Protein AF-A0A183DC88-F1 (afdb_monomer_lite)

Radius of gyration: 13.72 Å; chains: 1; bounding box: 49×23×29 Å

pLDDT: mean 84.93, std 16.58, range [39.66, 96.44]

Sequence (83 aa):
MHQSGPRSAPGFNCRGLTGQRAEIFKFLHFNGDPVVGASVDAIRAGIPRNVFNAYTFADDIENLASEGLIYATSDDEHFAINE

Secondary structure (DSSP, 8-state):
---------S----TT--HHHHHHHHHHHHH-BTTTBEEHHHHHHHS-TTT--TTTHHHHHHHHHHTTSEEE-SSTTEEEE--

Organism: NCBI:txid637853

Structure (mmCIF, N/CA/C/O backbone):
data_AF-A0A183DC88-F1
#
_entry.id   AF-A0A183DC88-F1
#
loop_
_atom_site.group_PDB
_atom_site.id
_atom_site.type_symbol
_atom_site.label_atom_id
_atom_site.label_alt_id
_atom_site.label_comp_id
_atom_site.label_asym_id
_atom_site.label_entity_id
_atom_site.label_seq_id
_atom_site.pdbx_PDB_ins_code
_atom_site.Cartn_x
_atom_site.Cartn_y
_atom_site.Cartn_z
_atom_site.occupancy
_atom_site.B_iso_or_equiv
_atom_site.auth_seq_id
_atom_site.auth_comp_id
_atom_site.auth_asym_id
_atom_site.auth_atom_id
_atom_site.pdbx_PDB_model_num
ATOM 1 N N . MET A 1 1 ? -36.650 -2.851 -18.631 1.00 40.78 1 MET A N 1
ATOM 2 C CA . MET A 1 1 ? -36.147 -1.999 -17.534 1.00 40.78 1 MET A CA 1
ATOM 3 C C . MET A 1 1 ? -35.036 -2.779 -16.843 1.00 40.78 1 MET A C 1
ATOM 5 O O . MET A 1 1 ? -35.351 -3.703 -16.112 1.00 40.78 1 MET A O 1
ATOM 9 N N . HIS A 1 2 ? -33.765 -2.522 -17.166 1.00 39.66 2 HIS A N 1
ATOM 10 C CA . HIS A 1 2 ? -32.634 -3.205 -16.521 1.00 39.66 2 HIS A CA 1
ATOM 11 C C . HIS A 1 2 ? -32.034 -2.276 -15.466 1.00 39.66 2 HIS A C 1
ATOM 13 O O . HIS A 1 2 ? -31.730 -1.122 -15.753 1.00 39.66 2 HIS A O 1
ATOM 19 N N . GLN A 1 3 ? -31.968 -2.780 -14.237 1.00 43.91 3 GLN A N 1
ATOM 20 C CA . GLN A 1 3 ? -31.537 -2.069 -13.040 1.00 43.91 3 GLN A CA 1
ATOM 21 C C . GLN A 1 3 ? -30.019 -1.851 -13.061 1.00 43.91 3 GLN A C 1
ATOM 23 O O . GLN A 1 3 ? -29.246 -2.804 -13.133 1.00 43.91 3 GLN A O 1
ATOM 28 N N . SER A 1 4 ? -29.603 -0.591 -12.965 1.00 47.00 4 SER A N 1
ATOM 29 C CA . SER A 1 4 ? -28.213 -0.171 -12.785 1.00 47.00 4 SER A CA 1
ATOM 30 C C . SER A 1 4 ? -27.914 -0.067 -11.287 1.00 47.00 4 SER A C 1
ATOM 32 O O . SER A 1 4 ? -28.052 1.000 -10.695 1.00 47.00 4 SER A O 1
ATOM 34 N N . GLY A 1 5 ? -27.552 -1.182 -10.651 1.00 48.22 5 GLY A N 1
ATOM 35 C CA . GLY A 1 5 ? -26.880 -1.151 -9.348 1.00 48.22 5 GLY A CA 1
ATOM 36 C C . GLY A 1 5 ? -25.388 -0.844 -9.535 1.00 48.22 5 GLY A C 1
ATOM 37 O O . GLY A 1 5 ? -24.827 -1.246 -10.561 1.00 48.22 5 GLY A O 1
ATOM 38 N N . PRO A 1 6 ? -24.720 -0.145 -8.596 1.00 47.66 6 PRO A N 1
ATOM 39 C CA . PRO A 1 6 ? -23.277 0.022 -8.668 1.00 47.66 6 PRO A CA 1
ATOM 40 C C . PRO A 1 6 ? -22.659 -1.375 -8.621 1.00 47.66 6 PRO A C 1
ATOM 42 O O . PRO A 1 6 ? -22.989 -2.179 -7.749 1.00 47.66 6 PRO A O 1
ATOM 45 N N . ARG A 1 7 ? -21.813 -1.694 -9.603 1.00 48.16 7 ARG A N 1
ATOM 46 C CA . ARG A 1 7 ? -21.047 -2.940 -9.618 1.00 48.16 7 ARG A CA 1
ATOM 47 C C . ARG A 1 7 ? -20.084 -2.911 -8.431 1.00 48.16 7 ARG A C 1
ATOM 49 O O . ARG A 1 7 ? -18.949 -2.472 -8.571 1.00 48.16 7 ARG A O 1
ATOM 56 N N . SER A 1 8 ? -20.536 -3.365 -7.267 1.00 51.56 8 SER A N 1
ATOM 57 C CA . SER A 1 8 ? -19.638 -3.880 -6.241 1.00 51.56 8 SER A CA 1
ATOM 58 C C . SER A 1 8 ? -18.888 -5.032 -6.897 1.00 51.56 8 SER A C 1
ATOM 60 O O . SER A 1 8 ? -19.487 -6.062 -7.212 1.00 51.56 8 SER A O 1
ATOM 62 N N . ALA A 1 9 ? -17.616 -4.803 -7.219 1.00 51.47 9 ALA A N 1
ATOM 63 C CA . ALA A 1 9 ? -16.749 -5.820 -7.789 1.00 51.47 9 ALA A CA 1
ATOM 64 C C . ALA A 1 9 ? -16.803 -7.080 -6.900 1.00 51.47 9 ALA A C 1
ATOM 66 O O . ALA A 1 9 ? -16.814 -6.952 -5.670 1.00 51.47 9 ALA A O 1
ATOM 67 N N . PRO A 1 10 ? -16.897 -8.284 -7.487 1.00 44.25 10 PRO A N 1
ATOM 68 C CA . PRO A 1 10 ? -17.025 -9.505 -6.713 1.00 44.25 10 PRO A CA 1
ATOM 69 C C . PRO A 1 10 ? -15.749 -9.721 -5.890 1.00 44.25 10 PRO A C 1
ATOM 71 O O . PRO A 1 10 ? -14.674 -9.891 -6.447 1.00 44.25 10 PRO A O 1
ATOM 74 N N . GLY A 1 11 ? -15.900 -9.680 -4.563 1.00 49.19 11 GLY A N 1
ATOM 75 C CA . GLY A 1 11 ? -14.985 -10.247 -3.571 1.00 49.19 11 GLY A CA 1
ATOM 76 C C . GLY A 1 11 ? -13.509 -9.901 -3.738 1.00 49.19 11 GLY A C 1
ATOM 77 O O . GLY A 1 11 ? -12.698 -10.804 -3.923 1.00 49.19 11 GLY A O 1
ATOM 78 N N . PHE A 1 12 ? -13.137 -8.624 -3.613 1.00 55.97 12 PHE A N 1
ATOM 79 C CA . PHE A 1 12 ? -11.739 -8.311 -3.332 1.00 55.97 12 PHE A CA 1
ATOM 80 C C . PHE A 1 12 ? -11.398 -8.854 -1.935 1.00 55.97 12 PHE A C 1
ATOM 82 O O . PHE A 1 12 ? -11.773 -8.277 -0.914 1.00 55.97 12 PHE A O 1
ATOM 89 N N . ASN A 1 13 ? -10.756 -10.022 -1.892 1.00 64.31 13 ASN A N 1
ATOM 90 C CA . ASN A 1 13 ? -10.272 -10.616 -0.657 1.00 64.31 13 ASN A CA 1
ATOM 91 C C . ASN A 1 13 ? -9.040 -9.831 -0.212 1.00 64.31 13 ASN A C 1
ATOM 93 O O . ASN A 1 13 ? -7.919 -10.185 -0.572 1.00 64.31 13 ASN A O 1
ATOM 97 N N . CYS A 1 14 ? -9.228 -8.808 0.625 1.00 70.31 14 CYS A N 1
ATOM 98 C CA . CYS A 1 14 ? -8.133 -8.073 1.268 1.00 70.31 14 CYS A CA 1
ATOM 99 C C . CYS A 1 14 ? -7.310 -8.947 2.240 1.00 70.31 14 CYS A C 1
ATOM 101 O O . CYS A 1 14 ? -6.768 -8.415 3.193 1.00 70.31 14 CYS A O 1
ATOM 103 N N . ARG A 1 15 ? -7.284 -10.282 2.104 1.00 77.38 15 ARG A N 1
ATOM 104 C CA . ARG A 1 15 ? -6.614 -11.236 3.010 1.00 77.38 15 ARG A CA 1
ATOM 105 C C . ARG A 1 15 ? -6.945 -11.025 4.505 1.00 77.38 15 ARG A C 1
ATOM 107 O O . ARG A 1 15 ? -6.124 -11.290 5.370 1.00 77.38 15 ARG A O 1
ATOM 114 N N . GLY A 1 16 ? -8.160 -10.558 4.814 1.00 83.56 16 GLY A N 1
ATOM 115 C CA . GLY A 1 16 ? -8.594 -10.250 6.186 1.00 83.56 16 GLY A CA 1
ATOM 116 C C . GLY A 1 16 ? -8.169 -8.871 6.712 1.00 83.56 16 GLY A C 1
ATOM 117 O O . GLY A 1 16 ? -8.491 -8.539 7.850 1.00 83.56 16 GLY A O 1
ATOM 118 N N . LEU A 1 17 ? -7.497 -8.051 5.897 1.00 89.75 17 LEU A N 1
ATOM 119 C CA . LEU A 1 17 ? -7.157 -6.670 6.229 1.00 89.75 17 LEU A CA 1
ATOM 120 C C . LEU A 1 17 ? -8.418 -5.812 6.385 1.00 89.75 17 LEU A C 1
ATOM 122 O O . LEU A 1 17 ? -9.406 -5.971 5.663 1.00 89.75 17 LEU A O 1
ATOM 126 N N . THR A 1 18 ? -8.338 -4.828 7.277 1.00 90.81 18 THR A N 1
ATOM 127 C CA . THR A 1 18 ? -9.389 -3.829 7.515 1.00 90.81 18 THR A CA 1
ATOM 128 C C . THR A 1 18 ? -8.804 -2.419 7.577 1.00 90.81 18 THR A C 1
ATOM 130 O O . THR A 1 18 ? -7.605 -2.253 7.794 1.00 90.81 18 THR A O 1
ATOM 133 N N . GLY A 1 19 ? -9.647 -1.395 7.430 1.00 93.06 19 GLY A N 1
ATOM 134 C CA . GLY A 1 19 ? -9.233 0.002 7.592 1.00 93.06 19 GLY A CA 1
ATOM 135 C C . GLY A 1 19 ? -8.234 0.463 6.527 1.00 93.06 19 GLY A C 1
ATOM 136 O O . GLY A 1 19 ? -8.358 0.110 5.355 1.00 93.06 19 GLY A O 1
ATOM 137 N N . GLN A 1 20 ? -7.249 1.264 6.936 1.00 95.19 20 GLN A N 1
ATOM 138 C CA . GLN A 1 20 ? -6.273 1.885 6.036 1.00 95.19 20 GLN A CA 1
ATOM 139 C C . GLN A 1 20 ? -5.429 0.854 5.278 1.00 95.19 20 GLN A C 1
ATOM 141 O O . GLN A 1 20 ? -5.307 0.957 4.059 1.00 95.19 20 GLN A O 1
ATOM 146 N N . ARG A 1 21 ? -4.962 -0.201 5.955 1.00 95.00 21 ARG A N 1
ATOM 147 C CA . ARG A 1 21 ? -4.228 -1.321 5.341 1.00 95.00 21 ARG A CA 1
ATOM 148 C C . ARG A 1 21 ? -5.004 -2.002 4.211 1.00 95.00 21 ARG A C 1
ATOM 150 O O . ARG A 1 21 ? -4.429 -2.329 3.176 1.00 95.00 21 ARG A O 1
ATOM 157 N N . ALA A 1 22 ? -6.315 -2.186 4.387 1.00 94.62 22 ALA A N 1
ATOM 158 C CA . ALA A 1 22 ? -7.166 -2.771 3.353 1.00 94.62 22 ALA A CA 1
ATOM 159 C C . ALA A 1 22 ? -7.280 -1.862 2.125 1.00 94.62 22 ALA A C 1
ATOM 161 O O . ALA A 1 22 ? -7.207 -2.353 1.002 1.00 94.62 22 ALA A O 1
ATOM 162 N N . GLU A 1 23 ? -7.433 -0.551 2.325 1.00 95.00 23 GLU A N 1
ATOM 163 C CA . GLU A 1 23 ? -7.509 0.402 1.213 1.00 95.00 23 GLU A CA 1
ATOM 164 C C . GLU A 1 23 ? -6.155 0.574 0.504 1.00 95.00 23 GLU A C 1
ATOM 166 O O . GLU A 1 23 ? -6.150 0.683 -0.718 1.00 95.00 23 GLU A O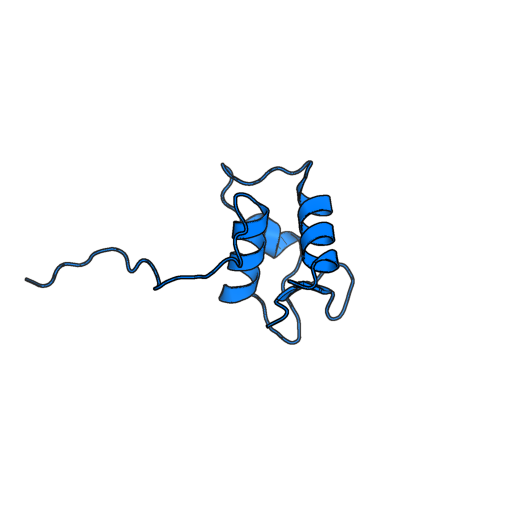 1
ATOM 171 N N . ILE A 1 24 ? -5.021 0.495 1.216 1.00 94.81 24 ILE A N 1
ATOM 172 C CA . ILE A 1 24 ? -3.679 0.433 0.602 1.00 94.81 24 ILE A CA 1
ATOM 173 C C . ILE A 1 24 ? -3.577 -0.789 -0.317 1.00 94.81 24 ILE A C 1
ATOM 175 O O . ILE A 1 24 ? -3.304 -0.653 -1.509 1.00 94.81 24 ILE A O 1
ATOM 179 N N . PHE A 1 25 ? -3.845 -1.982 0.221 1.00 93.69 25 PHE A N 1
ATOM 180 C CA . PHE A 1 25 ? -3.734 -3.236 -0.527 1.00 93.69 25 PHE A CA 1
ATOM 181 C C . PHE A 1 25 ? -4.679 -3.266 -1.738 1.00 93.69 25 PHE A C 1
ATOM 183 O O . PHE A 1 25 ? -4.301 -3.663 -2.838 1.00 93.69 25 PHE A O 1
ATOM 190 N N . LYS A 1 26 ? -5.904 -2.769 -1.558 1.00 93.44 26 LYS A N 1
ATOM 191 C CA . LYS A 1 26 ? -6.899 -2.607 -2.620 1.00 93.44 26 LYS A CA 1
ATOM 192 C C . LYS A 1 26 ? -6.450 -1.632 -3.697 1.00 93.44 26 LYS A C 1
ATOM 194 O O . LYS A 1 26 ? -6.600 -1.929 -4.879 1.00 93.44 26 LYS A O 1
ATOM 199 N N . PHE A 1 27 ? -5.910 -0.479 -3.312 1.00 94.44 27 PHE A N 1
ATOM 200 C CA . PHE A 1 27 ? -5.411 0.494 -4.272 1.00 94.44 27 PHE A CA 1
ATOM 201 C C . PHE A 1 27 ? -4.306 -0.115 -5.135 1.00 94.44 27 PHE A C 1
ATOM 203 O O . PHE A 1 27 ? -4.386 -0.026 -6.359 1.00 94.44 27 PHE A O 1
ATOM 210 N N . LEU A 1 28 ? -3.340 -0.786 -4.503 1.00 93.38 28 LEU A N 1
ATOM 211 C CA . LEU A 1 28 ? -2.236 -1.454 -5.186 1.00 93.38 28 LEU A CA 1
ATOM 212 C C . LEU A 1 28 ? -2.709 -2.582 -6.104 1.00 93.38 28 LEU A C 1
ATOM 214 O O . LEU A 1 28 ? -2.200 -2.706 -7.208 1.00 93.38 28 LEU A O 1
ATOM 218 N N . HIS A 1 29 ? -3.715 -3.361 -5.711 1.00 91.44 29 HIS A N 1
ATOM 219 C CA . HIS A 1 29 ? -4.239 -4.415 -6.577 1.00 91.44 29 HIS A CA 1
ATOM 220 C C . HIS A 1 29 ? -4.957 -3.884 -7.822 1.00 91.44 29 HIS A C 1
ATOM 222 O O . HIS A 1 29 ? -4.839 -4.461 -8.897 1.00 91.44 29 HIS A O 1
ATOM 228 N N . PHE A 1 30 ? -5.724 -2.798 -7.694 1.00 89.25 30 PHE A N 1
ATOM 229 C CA . PHE A 1 30 ? -6.499 -2.268 -8.820 1.00 89.25 30 PHE A CA 1
ATOM 230 C C . PHE A 1 30 ? -5.727 -1.280 -9.699 1.00 89.25 30 PHE A C 1
ATOM 232 O O . PHE A 1 30 ? -6.101 -1.098 -10.856 1.00 89.25 30 PHE A O 1
ATOM 239 N N . ASN A 1 31 ? -4.705 -0.614 -9.157 1.00 88.25 31 ASN A N 1
ATOM 240 C CA . ASN A 1 31 ? -4.012 0.492 -9.827 1.00 88.25 31 ASN A CA 1
ATOM 241 C C . ASN A 1 31 ? -2.487 0.332 -9.859 1.00 88.25 31 ASN A C 1
ATOM 243 O O . ASN A 1 31 ? -1.830 1.092 -10.566 1.00 88.25 31 ASN A O 1
ATOM 247 N N . GLY A 1 32 ? -1.920 -0.589 -9.077 1.00 83.25 32 GLY A N 1
ATOM 248 C CA . GLY A 1 32 ? -0.481 -0.822 -9.036 1.00 83.25 32 GLY A CA 1
ATOM 249 C C . GLY A 1 32 ? -0.017 -1.612 -10.252 1.00 83.25 32 GLY A C 1
ATOM 250 O O . GLY A 1 32 ? -0.614 -2.623 -10.619 1.00 83.25 32 GLY A O 1
ATOM 251 N N . ASP A 1 33 ? 1.064 -1.149 -10.870 1.00 86.62 33 ASP A N 1
ATOM 252 C CA . ASP A 1 33 ? 1.766 -1.910 -11.896 1.00 86.62 33 ASP A CA 1
ATOM 253 C C . ASP A 1 33 ? 2.625 -2.998 -11.215 1.00 86.62 33 ASP A C 1
ATOM 255 O O . ASP A 1 33 ? 3.303 -2.704 -10.233 1.00 86.62 33 ASP A O 1
ATOM 259 N N . PRO A 1 34 ? 2.632 -4.258 -11.677 1.00 81.62 34 PRO A N 1
ATOM 260 C CA . PRO A 1 34 ? 3.407 -5.321 -11.027 1.00 81.62 34 PRO A CA 1
ATOM 261 C C . PRO A 1 34 ? 4.932 -5.163 -11.177 1.00 81.62 34 PRO A C 1
ATOM 263 O O . PRO A 1 34 ? 5.694 -5.763 -10.419 1.00 81.62 34 PRO A O 1
ATOM 266 N N . VAL A 1 35 ? 5.396 -4.377 -12.153 1.00 83.62 35 VAL A N 1
ATOM 267 C CA . VAL A 1 35 ? 6.819 -4.126 -12.426 1.00 83.62 35 VAL A CA 1
ATOM 268 C C . VAL A 1 35 ? 7.273 -2.817 -11.78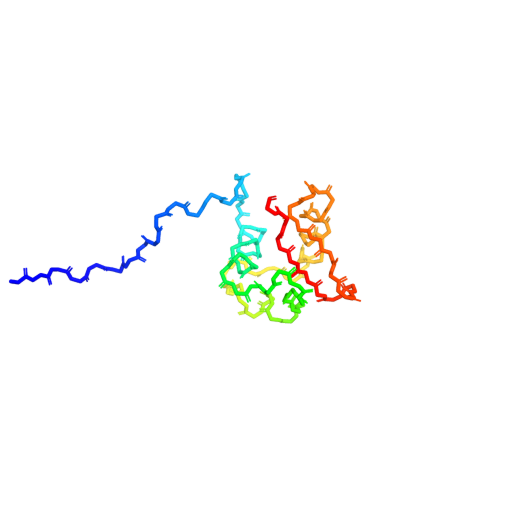3 1.00 83.62 35 VAL A C 1
ATOM 270 O O . VAL A 1 35 ? 8.338 -2.769 -11.172 1.00 83.62 35 VAL A O 1
ATOM 273 N N . VAL A 1 36 ? 6.474 -1.758 -11.924 1.00 87.75 36 VAL A N 1
ATOM 274 C CA . VAL A 1 36 ? 6.814 -0.401 -11.460 1.00 87.75 36 VAL A CA 1
ATOM 275 C C . VAL A 1 36 ? 6.236 -0.093 -10.077 1.00 87.75 36 VAL A C 1
ATOM 277 O O . VAL A 1 36 ? 6.754 0.764 -9.374 1.00 87.75 36 VAL A O 1
ATOM 280 N N . GLY A 1 37 ? 5.171 -0.776 -9.666 1.00 91.69 37 GLY A N 1
ATOM 281 C CA . GLY A 1 37 ? 4.429 -0.466 -8.449 1.00 91.69 37 GLY A CA 1
ATOM 282 C C . GLY A 1 37 ? 3.585 0.802 -8.570 1.00 91.69 37 GLY A C 1
ATOM 283 O O . GLY A 1 37 ? 3.324 1.323 -9.656 1.00 91.69 37 GLY A O 1
ATOM 284 N N . ALA A 1 38 ? 3.135 1.304 -7.425 1.00 94.50 38 ALA A N 1
ATOM 285 C CA . ALA A 1 38 ? 2.564 2.633 -7.282 1.00 94.50 38 ALA A CA 1
ATOM 286 C C . ALA A 1 38 ? 3.336 3.413 -6.219 1.00 94.50 38 ALA A C 1
ATOM 288 O O . ALA A 1 38 ? 3.735 2.849 -5.198 1.00 94.50 38 ALA A O 1
ATOM 289 N N . SER A 1 39 ? 3.507 4.714 -6.447 1.00 94.88 39 SER A N 1
ATOM 290 C CA . SER A 1 39 ? 4.201 5.583 -5.503 1.00 94.88 39 SER A CA 1
ATOM 291 C C . SER A 1 39 ? 3.407 5.773 -4.211 1.00 94.88 39 SER A C 1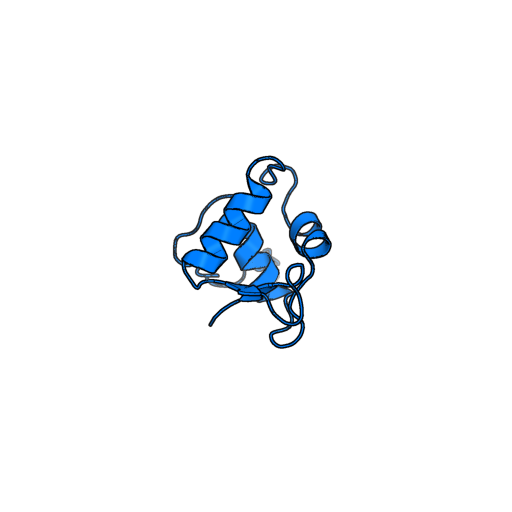
ATOM 293 O O . SER A 1 39 ? 2.171 5.773 -4.210 1.00 94.88 39 SER A O 1
ATOM 295 N N . VAL A 1 40 ? 4.114 6.024 -3.111 1.00 93.69 40 VAL A N 1
ATOM 296 C CA . VAL A 1 40 ? 3.537 6.377 -1.806 1.00 93.69 40 VAL A CA 1
ATOM 297 C C . VAL A 1 40 ? 2.495 7.495 -1.915 1.00 93.69 40 VAL A C 1
ATOM 299 O O . VAL A 1 40 ? 1.409 7.386 -1.337 1.00 93.69 40 VAL A O 1
ATOM 302 N N . ASP A 1 41 ? 2.775 8.544 -2.690 1.00 94.25 41 ASP A N 1
ATOM 303 C CA . ASP A 1 41 ? 1.836 9.649 -2.894 1.00 94.25 41 ASP A CA 1
ATOM 304 C C . ASP A 1 41 ? 0.558 9.213 -3.621 1.00 94.25 41 ASP A C 1
ATOM 306 O O . ASP A 1 41 ? -0.543 9.631 -3.247 1.00 94.25 41 ASP A O 1
ATOM 310 N N . ALA A 1 42 ? 0.677 8.345 -4.631 1.00 94.62 42 ALA A N 1
ATOM 311 C CA . ALA A 1 42 ? -0.472 7.809 -5.352 1.00 94.62 42 ALA A CA 1
ATOM 312 C C . ALA A 1 42 ? -1.325 6.911 -4.446 1.00 94.62 42 ALA A C 1
ATOM 314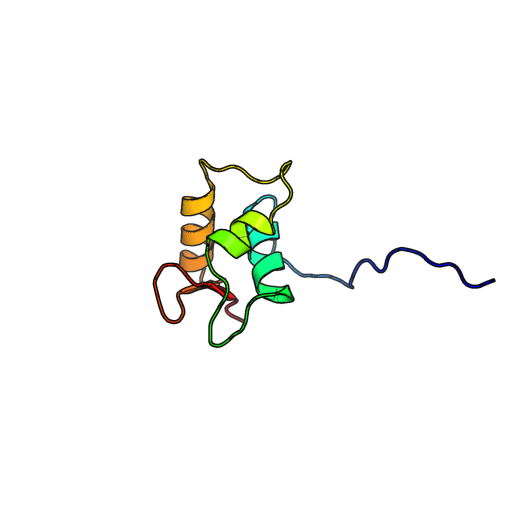 O O . ALA A 1 42 ? -2.546 7.075 -4.395 1.00 94.62 42 ALA A O 1
ATOM 315 N N . ILE A 1 43 ? -0.685 6.027 -3.672 1.00 94.88 43 ILE A N 1
ATOM 316 C CA . ILE A 1 43 ? -1.351 5.172 -2.680 1.00 94.88 43 ILE A CA 1
ATOM 317 C C . ILE A 1 43 ? -2.108 6.039 -1.675 1.00 94.88 43 ILE A C 1
ATOM 319 O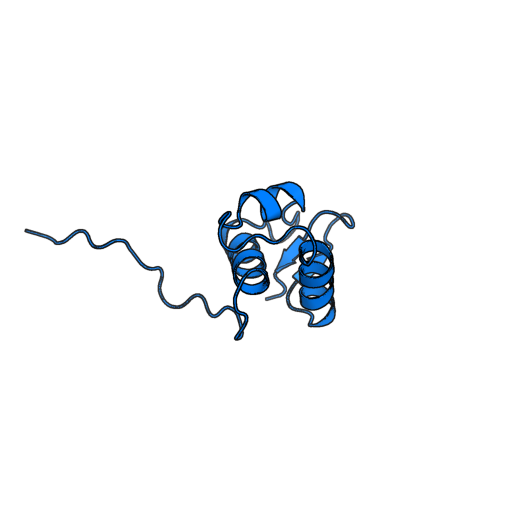 O . ILE A 1 43 ? -3.299 5.837 -1.444 1.00 94.88 43 ILE A O 1
ATOM 323 N N . ARG A 1 44 ? -1.445 7.057 -1.118 1.00 94.69 44 ARG A N 1
ATOM 324 C CA . ARG A 1 44 ? -2.042 8.003 -0.173 1.00 94.69 44 ARG A CA 1
ATOM 325 C C . ARG A 1 44 ? -3.263 8.712 -0.758 1.00 94.69 44 ARG A C 1
ATOM 327 O O . ARG A 1 44 ? -4.272 8.844 -0.067 1.00 94.69 44 ARG A O 1
ATOM 334 N N . ALA A 1 45 ? -3.181 9.170 -2.005 1.00 95.00 45 ALA A N 1
ATOM 335 C CA . ALA A 1 45 ? -4.289 9.830 -2.693 1.00 95.00 45 ALA A CA 1
ATOM 336 C C . ALA A 1 45 ? -5.462 8.877 -2.987 1.00 95.00 45 ALA A C 1
ATOM 338 O O . ALA A 1 45 ? -6.609 9.322 -3.064 1.00 95.00 45 ALA A O 1
ATOM 339 N N . GLY A 1 46 ? -5.181 7.579 -3.120 1.00 92.06 46 GLY A N 1
ATOM 340 C CA . GLY A 1 46 ? -6.168 6.525 -3.330 1.00 92.06 46 GLY A CA 1
ATOM 341 C C . GLY A 1 46 ? -6.987 6.145 -2.095 1.00 92.06 46 GLY A C 1
ATOM 342 O O . GLY A 1 46 ? -8.037 5.517 -2.238 1.00 92.06 46 GLY A O 1
ATOM 343 N N . ILE A 1 47 ? -6.552 6.529 -0.890 1.00 94.06 47 ILE A N 1
ATOM 344 C CA . ILE A 1 47 ? -7.236 6.171 0.357 1.00 94.06 47 ILE A CA 1
ATOM 345 C C . ILE A 1 47 ? -8.326 7.207 0.677 1.00 94.06 47 ILE A C 1
ATOM 347 O O . ILE A 1 47 ? -8.050 8.411 0.736 1.00 94.06 47 ILE A O 1
ATOM 351 N N . PRO A 1 48 ? -9.569 6.777 0.964 1.00 94.06 48 PRO A N 1
ATOM 352 C CA . PRO A 1 48 ? -10.630 7.678 1.402 1.00 94.06 48 PRO A CA 1
ATOM 353 C C . PRO A 1 48 ? -10.230 8.488 2.643 1.00 94.06 48 PRO A C 1
ATOM 355 O O . PRO A 1 48 ? -9.729 7.941 3.623 1.00 94.06 48 PRO A O 1
ATOM 358 N N . ARG A 1 49 ? -10.513 9.798 2.651 1.00 92.62 49 ARG A N 1
ATOM 359 C CA . ARG A 1 49 ? -10.119 10.714 3.745 1.00 92.62 49 ARG A CA 1
ATOM 360 C C . ARG A 1 49 ? -10.637 10.313 5.130 1.00 92.62 49 ARG A C 1
ATOM 362 O O . ARG A 1 49 ? -10.029 10.676 6.125 1.00 92.62 49 ARG A O 1
ATOM 369 N N . ASN A 1 50 ? -11.762 9.604 5.196 1.00 93.69 50 ASN A N 1
ATOM 370 C CA . ASN A 1 50 ? -12.349 9.102 6.442 1.00 93.69 50 ASN A CA 1
ATOM 371 C C . ASN A 1 50 ? -11.659 7.835 6.977 1.00 93.69 50 ASN A C 1
ATOM 373 O O . ASN A 1 50 ? -11.932 7.436 8.103 1.00 93.69 50 ASN A O 1
ATOM 377 N N . VAL A 1 51 ? -10.816 7.195 6.166 1.00 94.56 51 VAL A N 1
ATOM 378 C CA . VAL A 1 51 ? -10.019 6.012 6.521 1.00 94.56 51 VAL A CA 1
ATOM 379 C C . VAL A 1 51 ? -8.542 6.382 6.673 1.00 94.56 51 VAL A C 1
ATOM 381 O O . VAL A 1 51 ? -7.841 5.793 7.490 1.00 94.56 51 VAL A O 1
ATOM 384 N N . PHE A 1 52 ? -8.070 7.363 5.900 1.00 95.88 52 PHE A N 1
ATOM 385 C CA . PHE A 1 52 ? -6.683 7.798 5.914 1.00 95.88 52 PHE A CA 1
ATOM 386 C C . PHE A 1 52 ? -6.275 8.382 7.271 1.00 95.88 52 PHE A C 1
ATOM 388 O O . PHE A 1 52 ? -6.829 9.380 7.733 1.00 95.88 52 PHE A O 1
ATOM 395 N N . ASN A 1 53 ? -5.229 7.805 7.850 1.00 96.00 53 ASN A N 1
ATOM 396 C CA . ASN A 1 53 ? -4.534 8.320 9.014 1.00 96.00 53 ASN A CA 1
ATOM 397 C C . ASN A 1 53 ? -3.053 8.520 8.665 1.00 96.00 53 ASN A C 1
ATOM 399 O O . ASN A 1 53 ? -2.349 7.573 8.332 1.00 96.00 53 ASN A O 1
ATOM 403 N N . ALA A 1 54 ? -2.572 9.764 8.717 1.00 94.81 54 ALA A N 1
ATOM 404 C CA . ALA A 1 54 ? -1.187 10.077 8.363 1.00 94.81 54 ALA A CA 1
ATOM 405 C C . ALA A 1 54 ? -0.169 9.504 9.361 1.00 94.81 54 ALA A C 1
ATOM 407 O O . ALA A 1 54 ? 0.961 9.234 8.971 1.00 94.81 54 ALA A O 1
ATOM 408 N N . TYR A 1 55 ? -0.562 9.326 10.626 1.00 95.75 55 TYR A N 1
ATOM 409 C CA . TYR A 1 55 ? 0.338 8.880 11.692 1.00 95.75 55 TYR A CA 1
ATOM 410 C C . TYR A 1 55 ? 0.664 7.390 11.611 1.00 95.75 55 TYR A C 1
ATOM 412 O O . TYR A 1 55 ? 1.734 6.994 12.045 1.00 95.75 55 TYR A O 1
ATOM 420 N N . THR A 1 56 ? -0.250 6.581 11.074 1.00 95.31 56 THR A N 1
ATOM 421 C CA . THR A 1 56 ? -0.096 5.121 10.960 1.00 95.31 56 THR A CA 1
ATOM 422 C C . THR A 1 56 ? 0.247 4.674 9.547 1.00 95.31 56 THR A C 1
ATOM 424 O O . THR A 1 56 ? 0.494 3.501 9.323 1.00 95.31 56 THR A O 1
ATOM 427 N N . PHE A 1 57 ? 0.255 5.589 8.576 1.00 95.69 57 PHE A N 1
ATOM 428 C CA . PHE A 1 57 ? 0.383 5.231 7.167 1.00 95.69 57 PHE A CA 1
ATOM 429 C C . PHE A 1 57 ? 1.728 4.568 6.827 1.00 95.69 57 PHE A C 1
ATOM 431 O O . PHE A 1 57 ? 1.745 3.601 6.071 1.00 95.69 57 PHE A O 1
ATOM 438 N N . ALA A 1 58 ? 2.836 5.068 7.385 1.00 95.06 58 ALA A N 1
ATOM 439 C CA . ALA A 1 58 ? 4.155 4.471 7.175 1.00 95.06 58 ALA A CA 1
ATOM 440 C C . ALA A 1 58 ? 4.230 3.065 7.796 1.00 95.06 58 ALA A C 1
ATOM 442 O O . ALA A 1 58 ? 4.533 2.109 7.086 1.00 95.06 58 ALA A O 1
ATOM 443 N N . ASP A 1 59 ? 3.835 2.927 9.068 1.00 96.44 59 ASP A N 1
ATOM 444 C CA . ASP A 1 59 ? 3.731 1.630 9.748 1.00 96.44 59 ASP A CA 1
ATOM 445 C C . ASP A 1 59 ? 2.819 0.651 8.995 1.00 96.44 59 ASP A C 1
ATOM 447 O O . ASP A 1 59 ? 3.106 -0.537 8.912 1.00 96.44 59 ASP A O 1
ATOM 451 N N . ASP A 1 60 ? 1.703 1.116 8.432 1.00 96.19 60 ASP A N 1
ATOM 452 C CA . ASP A 1 60 ? 0.783 0.270 7.673 1.00 96.19 60 ASP A CA 1
ATOM 453 C C . ASP A 1 60 ? 1.442 -0.308 6.415 1.00 96.19 60 ASP A C 1
ATOM 455 O O . ASP A 1 60 ? 1.241 -1.488 6.120 1.00 96.19 60 ASP A O 1
ATOM 459 N N . ILE A 1 61 ? 2.240 0.486 5.693 1.00 94.81 61 ILE A N 1
ATOM 460 C CA . ILE A 1 61 ? 3.023 0.008 4.545 1.00 94.81 61 ILE A CA 1
ATOM 461 C C . ILE A 1 61 ? 4.087 -0.993 5.004 1.00 94.81 61 ILE A C 1
ATOM 463 O O . ILE A 1 61 ? 4.168 -2.087 4.445 1.00 94.81 61 ILE A O 1
ATOM 467 N N . GLU A 1 62 ? 4.856 -0.672 6.045 1.00 94.69 62 GLU A N 1
ATOM 468 C CA . GLU A 1 62 ? 5.897 -1.565 6.568 1.00 94.69 62 GLU A CA 1
ATOM 469 C C . GLU A 1 62 ? 5.321 -2.888 7.089 1.00 94.69 62 GLU A C 1
ATOM 471 O O . GLU A 1 62 ? 5.896 -3.950 6.848 1.00 94.69 62 GLU A O 1
ATOM 476 N N . ASN A 1 63 ? 4.158 -2.856 7.742 1.00 94.75 63 ASN A N 1
ATOM 477 C CA . ASN A 1 63 ? 3.458 -4.049 8.211 1.00 94.75 63 ASN A CA 1
ATOM 478 C C . ASN A 1 63 ? 2.986 -4.914 7.041 1.00 94.75 63 ASN A C 1
ATOM 480 O O . ASN A 1 63 ? 3.163 -6.129 7.061 1.00 94.75 63 ASN A O 1
ATOM 484 N N . LEU A 1 64 ? 2.408 -4.306 6.001 1.00 95.00 64 LEU A N 1
ATOM 485 C CA . LEU A 1 64 ? 2.008 -5.033 4.794 1.00 95.00 64 LEU A CA 1
ATOM 486 C C . LEU A 1 64 ? 3.217 -5.663 4.088 1.00 95.00 64 LEU A C 1
ATOM 488 O O . LEU A 1 64 ? 3.115 -6.794 3.609 1.00 95.00 64 LEU A O 1
ATOM 492 N N . ALA A 1 65 ? 4.350 -4.960 4.038 1.00 93.88 65 ALA A N 1
ATOM 493 C CA . ALA A 1 65 ? 5.582 -5.472 3.447 1.00 93.88 65 ALA A CA 1
ATOM 494 C C . ALA A 1 65 ? 6.187 -6.610 4.285 1.00 93.88 65 ALA A C 1
ATOM 496 O O . ALA A 1 65 ? 6.555 -7.654 3.750 1.00 93.88 65 ALA A O 1
ATOM 497 N N . SER A 1 66 ? 6.212 -6.452 5.610 1.00 93.38 66 SER A N 1
ATOM 498 C CA . SER A 1 66 ? 6.717 -7.454 6.559 1.00 93.38 66 SER A CA 1
ATOM 499 C C . SER A 1 66 ? 5.867 -8.726 6.581 1.00 93.38 66 SER A C 1
ATOM 501 O O . SER A 1 66 ? 6.398 -9.824 6.729 1.00 93.38 66 SER A O 1
ATOM 503 N N . GLU A 1 67 ? 4.552 -8.602 6.389 1.00 93.12 67 GLU A N 1
ATOM 504 C CA . GLU A 1 67 ? 3.640 -9.739 6.197 1.00 93.12 67 GLU A CA 1
ATOM 505 C C . GLU A 1 67 ? 3.755 -10.370 4.795 1.00 93.12 67 GLU A C 1
ATOM 507 O O . GLU A 1 67 ? 3.094 -11.369 4.505 1.00 93.12 67 GLU A O 1
ATOM 512 N N . GLY A 1 68 ? 4.585 -9.802 3.913 1.00 92.88 68 GLY A N 1
ATOM 513 C CA . GLY A 1 68 ? 4.804 -10.289 2.554 1.00 92.88 68 GLY A CA 1
ATOM 514 C C . GLY A 1 68 ? 3.605 -10.085 1.631 1.00 92.88 68 GLY A C 1
ATOM 515 O O . GLY A 1 68 ? 3.473 -10.811 0.648 1.00 92.88 68 GLY A O 1
ATOM 516 N N . LEU A 1 69 ? 2.713 -9.142 1.953 1.00 93.19 69 LEU A N 1
ATOM 517 C CA . LEU A 1 69 ? 1.529 -8.815 1.152 1.00 93.19 69 LEU A CA 1
ATOM 518 C C . LEU A 1 69 ? 1.846 -7.817 0.040 1.00 93.19 69 LEU A C 1
ATOM 520 O O . LEU A 1 69 ? 1.200 -7.830 -1.005 1.00 93.19 69 LEU A O 1
ATOM 524 N N . ILE A 1 70 ? 2.834 -6.959 0.264 1.00 94.38 70 ILE A N 1
ATOM 525 C CA . ILE A 1 70 ? 3.360 -6.024 -0.728 1.00 94.38 70 ILE A CA 1
ATOM 526 C C . ILE A 1 70 ? 4.886 -6.090 -0.712 1.00 94.38 70 ILE A C 1
ATOM 528 O O . ILE A 1 70 ? 5.477 -6.604 0.237 1.00 94.38 70 ILE A O 1
ATOM 532 N N . TYR A 1 71 ? 5.530 -5.557 -1.739 1.00 93.56 71 TYR A N 1
ATOM 533 C CA . TYR A 1 71 ? 6.980 -5.402 -1.780 1.00 93.56 71 TYR A CA 1
ATOM 534 C C . TYR A 1 71 ? 7.353 -4.072 -2.435 1.00 93.56 71 TYR A C 1
ATOM 536 O O . TYR A 1 71 ? 6.611 -3.559 -3.278 1.00 93.56 71 TYR A O 1
ATOM 544 N N . ALA A 1 72 ? 8.491 -3.510 -2.025 1.00 93.06 72 ALA A N 1
ATOM 545 C CA . ALA A 1 72 ? 9.105 -2.376 -2.707 1.00 93.06 72 ALA A CA 1
ATOM 546 C C . ALA A 1 72 ? 9.671 -2.841 -4.057 1.00 93.06 72 ALA A C 1
ATOM 548 O O . ALA A 1 72 ? 10.246 -3.926 -4.150 1.00 93.06 72 ALA A O 1
ATOM 549 N N . THR A 1 73 ? 9.465 -2.048 -5.103 1.00 90.12 73 THR A N 1
ATOM 550 C CA . THR A 1 73 ? 9.792 -2.419 -6.486 1.00 90.12 73 THR A CA 1
ATOM 551 C C . THR A 1 73 ? 11.162 -1.880 -6.900 1.00 90.12 73 THR A C 1
ATOM 553 O O . THR A 1 73 ? 12.185 -2.455 -6.543 1.00 90.12 73 THR A O 1
ATOM 556 N N . SER A 1 74 ? 11.197 -0.796 -7.677 1.00 82.44 74 SER A N 1
ATOM 557 C CA . SER A 1 74 ? 12.432 -0.188 -8.185 1.00 82.44 74 SER A CA 1
ATOM 558 C C . SER A 1 74 ? 13.139 0.674 -7.137 1.00 82.44 74 SER A C 1
ATOM 560 O O . SER A 1 74 ? 14.352 0.866 -7.214 1.00 82.44 74 SER A O 1
ATOM 562 N N . ASP A 1 75 ? 12.384 1.183 -6.169 1.00 86.06 75 ASP A N 1
ATOM 563 C CA . ASP A 1 75 ? 12.837 2.056 -5.094 1.00 86.06 75 ASP A CA 1
ATOM 564 C C . ASP A 1 75 ? 11.940 1.890 -3.858 1.00 86.06 75 ASP A C 1
ATOM 566 O O . ASP A 1 75 ? 10.897 1.231 -3.908 1.00 86.06 75 ASP A O 1
ATOM 570 N N . ASP A 1 76 ? 12.359 2.501 -2.750 1.00 85.75 76 ASP A N 1
ATOM 571 C CA . ASP A 1 76 ? 11.696 2.398 -1.446 1.00 85.75 76 ASP A CA 1
ATOM 572 C C . ASP A 1 76 ? 10.383 3.208 -1.354 1.00 85.75 76 ASP A C 1
ATOM 574 O O . ASP A 1 76 ? 9.693 3.155 -0.335 1.00 85.75 76 ASP A O 1
ATOM 578 N N . GLU A 1 77 ? 10.012 3.954 -2.400 1.00 91.75 77 GLU A N 1
ATOM 579 C CA . GLU A 1 77 ? 8.789 4.763 -2.459 1.00 91.75 77 GLU A CA 1
ATOM 580 C C . GLU A 1 77 ? 7.723 4.164 -3.393 1.00 91.75 77 GLU A C 1
ATOM 582 O O . GLU A 1 77 ? 6.602 4.679 -3.438 1.00 91.75 77 GLU A O 1
ATOM 587 N N . HIS A 1 78 ? 8.027 3.071 -4.105 1.00 94.44 78 HIS A N 1
ATOM 588 C CA . HIS A 1 78 ? 7.102 2.391 -5.015 1.00 94.44 78 HIS A CA 1
ATOM 589 C C . HIS A 1 78 ? 6.802 0.959 -4.584 1.00 94.44 78 HIS A C 1
ATOM 591 O O . HIS A 1 78 ? 7.686 0.102 -4.540 1.00 94.44 78 HIS A O 1
ATOM 597 N N . PHE A 1 79 ? 5.521 0.662 -4.373 1.00 94.69 79 PHE A N 1
ATOM 598 C CA . PHE A 1 79 ? 5.067 -0.626 -3.852 1.00 94.69 79 PHE A CA 1
ATOM 599 C C . PHE A 1 79 ? 4.163 -1.359 -4.840 1.00 94.69 79 PHE A C 1
ATOM 601 O O . PHE A 1 79 ? 3.340 -0.740 -5.511 1.00 94.69 79 PHE A O 1
ATOM 608 N N . ALA A 1 80 ? 4.275 -2.683 -4.891 1.00 94.69 80 ALA A N 1
ATOM 609 C CA . ALA A 1 80 ? 3.378 -3.565 -5.634 1.00 94.69 80 ALA A CA 1
ATOM 610 C C . ALA A 1 80 ? 2.831 -4.669 -4.720 1.00 94.69 80 ALA A C 1
ATOM 612 O O . ALA A 1 80 ? 3.407 -4.960 -3.670 1.00 94.69 80 ALA A O 1
ATOM 613 N N . ILE A 1 81 ? 1.705 -5.277 -5.103 1.00 93.25 81 ILE A N 1
ATOM 614 C CA . ILE A 1 81 ? 1.164 -6.435 -4.381 1.00 93.25 81 ILE A CA 1
ATOM 615 C C . ILE A 1 81 ? 1.984 -7.690 -4.663 1.00 93.25 81 ILE A C 1
ATOM 617 O O . ILE A 1 81 ? 2.414 -7.919 -5.789 1.00 93.25 81 ILE A O 1
ATOM 621 N N . ASN A 1 82 ? 2.143 -8.527 -3.644 1.00 88.62 82 ASN A N 1
ATOM 622 C CA . ASN A 1 82 ? 2.714 -9.858 -3.778 1.00 88.62 82 ASN A CA 1
ATOM 623 C C . ASN A 1 82 ? 1.568 -10.873 -3.926 1.00 88.62 82 ASN A C 1
ATOM 625 O O . ASN A 1 82 ? 0.856 -11.161 -2.952 1.00 88.62 82 ASN A O 1
ATOM 629 N N . GLU A 1 83 ? 1.341 -11.352 -5.151 1.00 71.81 83 GLU A N 1
ATOM 630 C CA . GLU A 1 83 ? 0.279 -12.323 -5.460 1.00 71.81 83 GLU A CA 1
ATOM 631 C C . GLU A 1 83 ? 0.615 -13.741 -4.987 1.00 71.81 83 GLU A C 1
ATOM 633 O O . GLU A 1 83 ? 1.696 -14.267 -5.330 1.00 71.81 83 GLU A O 1
#

Foldseek 3Di:
DDDDDPPPDPDPPLVPDDFLLSQLLVCQVVPADQQFAAFQVSSQVSHPPVRDDPVCSVVSVVVCVVVVQWHAHPDPGGIHGDD

InterPro domains:
  IPR036388 Winged helix-like DNA-binding domain superfamily [G3DSA:1.10.10.10] (12-83)

=== Feature glossary ===
A reading guide for the features in this record.

Start from the sequence.

  · This is the polypeptide sequence — one letter per residue, N-terminus first. Length ranges from a few dozen residues for small domains to over a thousand for large multi-domain proteins.

Fold it, and you get atomic coordinates and the backbone conformation that goes with them.

  · Structure coordinates are given as an mmCIF _atom_site loop: one row per atom with element, residue name, chain id, sequence number, and x/y/z position in Å. Only the four main-chain atoms per residue are included here; side chains are omitted to keep the record compact.

  · Backbone dihedral angles. Every residue except chain termini has a φ (preceding-C → N → Cα → C) and a ψ (N → Cα → C → next-N). They are reported in degrees following the IUPAC sign convention. Secondary structure is essentially a statement about which (φ, ψ) basin each residue occupies.

  · The SS8 string is DSSP's per-residue secondary-structure call. α-helix (H) means an i→i+4 H-bond ladder; β-strand (E) means the residue participates in a β-sheet; 3₁₀ (G) and π (I) are tighter and wider helices; T/S are turns/bends; '-' is loop.

  · SS3 is a coarse helix/strand/coil call (letters a/b/c) made by the P-SEA algorithm from inter-Cα distances and dihedrals. It is less detailed than DSSP but needs only Cα positions.

Summarize the fold with a handful of shape descriptors and a per-residue structural alphabet.

  · Radius of gyration (Rg) is the root-mean-square distance of Cα atoms from their centroid — a single number for overall size and compactness. A globular domain of N residues has Rg ≈ 2.2·N^0.38 Å; an extended or disordered chain has a much larger Rg. The Cα contact count is the number of residue pairs whose Cα atoms are within 8 Å and are more than four positions apart in sequence — a standard proxy for tertiary packing density. The bounding box is the smallest axis-aligned box enclosing all Cα atoms.

  · The Foldseek 3Di string encodes local tertiary geometry as a 20-letter alphabet — one character per residue — derived from the relative positions of nearby Cα atoms. Unlike the amino-acid sequence, 3Di is a direct function of the 3D structure, so two proteins with the same fold have similar 3Di strings even at low sequence identity.

  · Solvent-accessible surface area (SASA) is the area in Å² traced out by the centre of a 1.4 Å probe sphere (a water molecule) rolled over the protein's van der Waals surface (Shrake–Rupley / Lee–Richards construction). Buried residues have near-zero SASA; fully exposed residues can exceed 200 Å². The total SASA scales roughly with the number of surface residues.

Ask how reliable the model is.

  · pLDDT (predicted Local Distance Difference Test) is AlphaFold's per-residue confidence score, ranging from 0 to 100. Values above 90 indicate high confidence (typically well-packed cores); 70–90 is confident; 50–70 low confidence; below 50 usually means the region is disordered or the prediction is unreliable there. AlphaFold stores pLDDT in the mmCIF B-factor column.

  · B-factor (Debye–Waller factor) reflects atomic displacement in the crystal lattice. It is an experimental observable (units Å²), not a prediction; low values mean the atom is pinned down, high values mean it moves or is heterogeneous across the crystal.

  · Predicted Aligned Error (PAE) is an AlphaFold confidence matrix: entry (i, j) is the expected error in the position of residue j, in ångströms, when the prediction is superimposed on the true structure at residue i. Low PAE within a block of residues means that block is internally rigid and well-predicted; high PAE between two blocks means their relative placement is uncertain even if each block individually is confident.

Place it in context: what it resembles, what it is annotated as, and how it looks.

  · Nearest PDB neighbors are the top structural matches found by Foldseek when searching this structure against the entire Protein Data Bank. Each hit reports a TM-score (0 to 1; >0.5 almost always implies the same fold) and an E-value. These are *structural* homologs — they may share no detectable sequence similarity.

  · Functional annotations link the protein to curated databases. InterPro entries identify conserved domains and families by matching the sequence again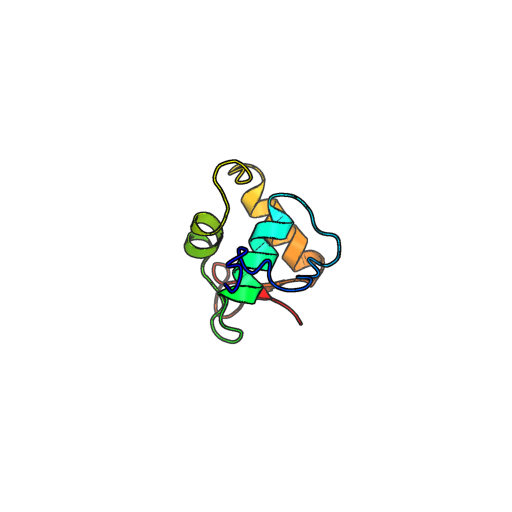st member-database signatures (Pfam, PROSITE, CDD, …). Gene Ontology (GO) terms describe molecular function, biological process, and cellular component in a controlled vocabulary. CATH places the structure in a hierarchical fold classification (Class/Architecture/Topology/Homologous-superfamily). The organism is the source species.

  · Three diagnostic plots accompany the record. The Cα contact map visualizes the tertiary structure as a 2D adjacency matrix (8 Å cutoff, sequence-local contacts suppressed). The Ramachandran plot shows the distribution of backbone (φ, ψ) torsions, with points in the α and β basins reflecting secondary structure content. The PAE plot shows AlphaFold's inter-residue confidence as a color matrix.

  · Six rendered views show the 3D structure from the faces of a cube — i.e. along ±x, ±y, ±z. Rendering representation is drawn randomly per protein from cartoon (secondary-structure ribbons), sticks (backbone bonds), or molecular surface; coloring is either N→C rainbow (blue at the N-terminus through red at the C-terminus) or one color per chain.